Protein AF-A0AAW8KCM6-F1 (afdb_monomer)

Radius of gyration: 14.5 Å; Cα contacts (8 Å, |Δi|>4): 116; chains: 1; bounding box: 32×34×33 Å

pLDDT: mean 93.36, std 3.87, range [77.88, 97.56]

Nearest PDB structures (foldseek):
  8psa-assembly1_A  TM=3.361E-01  e=7.767E+00  Saccharomyces cerevisiae
  7bc4-assembly1_A  TM=2.229E-01  e=7.767E+00  Komagataella phaffii GS115

Mean predicted aligned error: 3.53 Å

Foldseek 3Di:
DVCVQQVHDLVCCVDPVRADPAFQKDFDQDDDPPDGDGDIAAGAPGSPGGSVVVVVCVVVVCVPDDDWDKDWDPDPVTDIDID

Sequence (83 aa):
MMLLFAGMPVDGIAAYPFTPDHIDGMVVKSKFDTYDIDGFLLPNIGGHIGGDISAGLISTRLYDFDGNAMLIDIGTNGEIVLK

Solven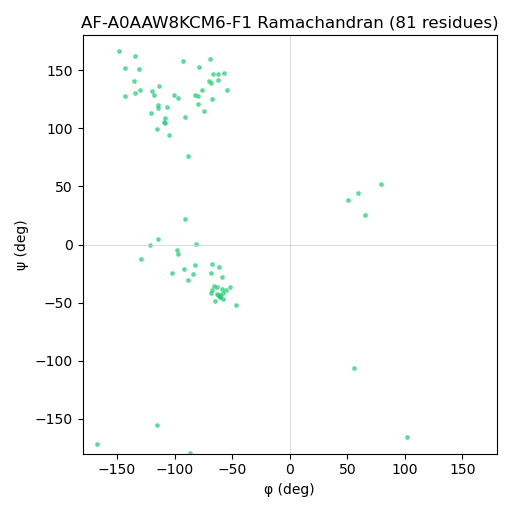t-accessible surface area (backbone atoms only — not comparable to full-atom values): 5228 Å² total; per-residue (Å²): 110,69,43,66,76,70,74,44,83,57,63,32,49,73,40,91,89,34,56,49,94,74,41,72,58,44,80,43,81,47,73,60,92,91,43,80,42,81,47,73,49,60,33,31,82,48,59,89,40,45,28,68,56,46,47,50,42,64,76,67,41,58,90,73,51,89,67,80,48,74,50,75,46,91,60,96,84,53,51,73,49,82,86

Structure (mmCIF, N/CA/C/O backbone):
data_AF-A0AAW8KCM6-F1
#
_entry.id   AF-A0AAW8KCM6-F1
#
loop_
_atom_site.group_PDB
_atom_site.id
_atom_site.type_symbol
_atom_site.label_atom_id
_atom_site.label_alt_id
_atom_site.label_comp_id
_atom_site.label_asym_id
_atom_site.label_entity_id
_atom_site.label_seq_id
_atom_site.pdbx_PDB_ins_code
_atom_site.Cartn_x
_atom_site.Cartn_y
_atom_site.Cartn_z
_atom_site.occupancy
_atom_site.B_iso_or_equiv
_atom_site.auth_seq_id
_atom_site.auth_comp_id
_atom_site.auth_asym_id
_atom_site.auth_atom_id
_atom_site.pdbx_PDB_model_num
ATOM 1 N N . MET A 1 1 ? 4.208 0.206 -5.857 1.00 89.50 1 MET A N 1
ATOM 2 C CA . MET A 1 1 ? 4.763 -1.128 -6.192 1.00 89.50 1 MET A CA 1
ATOM 3 C C . MET A 1 1 ? 4.021 -1.802 -7.346 1.00 89.50 1 MET A C 1
ATOM 5 O O . MET A 1 1 ? 4.671 -2.172 -8.313 1.00 89.50 1 MET A O 1
ATOM 9 N N . MET A 1 2 ? 2.686 -1.918 -7.282 1.00 92.31 2 MET A N 1
ATOM 10 C CA . MET A 1 2 ? 1.864 -2.603 -8.297 1.00 92.31 2 MET A CA 1
ATOM 11 C C . MET A 1 2 ? 2.196 -2.224 -9.753 1.00 92.31 2 MET A C 1
ATOM 13 O O . MET A 1 2 ? 2.487 -3.107 -10.550 1.00 92.31 2 MET A O 1
ATOM 17 N N . LEU A 1 3 ? 2.220 -0.925 -10.080 1.00 92.69 3 LEU A N 1
ATOM 18 C CA . LEU A 1 3 ? 2.480 -0.445 -11.446 1.00 92.69 3 LEU A CA 1
ATOM 19 C C . LEU A 1 3 ? 3.857 -0.875 -11.972 1.00 92.69 3 LEU A C 1
ATOM 21 O O . LEU A 1 3 ? 3.950 -1.404 -13.074 1.00 92.69 3 LEU A O 1
ATOM 25 N N . LEU A 1 4 ? 4.911 -0.733 -11.156 1.00 91.62 4 LEU A N 1
ATOM 26 C CA . LEU A 1 4 ? 6.262 -1.184 -11.515 1.00 91.62 4 LEU A CA 1
ATOM 27 C C . LEU A 1 4 ? 6.304 -2.693 -11.768 1.00 91.62 4 LEU A C 1
ATOM 29 O O . LEU A 1 4 ? 6.878 -3.133 -12.758 1.00 91.62 4 LEU A O 1
ATOM 33 N N . PHE A 1 5 ? 5.678 -3.479 -10.888 1.00 89.69 5 PHE A N 1
ATOM 34 C CA . PHE A 1 5 ? 5.627 -4.932 -11.033 1.00 89.69 5 PHE A CA 1
ATOM 35 C C . PHE A 1 5 ? 4.872 -5.362 -12.302 1.00 89.69 5 PHE A C 1
ATOM 37 O O . PHE A 1 5 ? 5.274 -6.314 -12.966 1.00 89.69 5 PHE A O 1
ATOM 44 N N . ALA A 1 6 ? 3.810 -4.641 -12.666 1.00 89.75 6 ALA A N 1
ATOM 45 C CA . ALA A 1 6 ? 3.021 -4.881 -13.871 1.00 89.75 6 ALA A CA 1
ATOM 46 C C . ALA A 1 6 ? 3.638 -4.286 -15.156 1.00 89.75 6 ALA A C 1
ATOM 48 O O . ALA A 1 6 ? 3.046 -4.411 -16.225 1.00 89.75 6 ALA A O 1
ATOM 49 N N . GLY A 1 7 ? 4.801 -3.624 -15.075 1.00 89.69 7 GLY A N 1
ATOM 50 C CA . GLY A 1 7 ? 5.424 -2.952 -16.221 1.00 89.69 7 GLY A CA 1
ATOM 51 C C . GLY A 1 7 ? 4.619 -1.761 -16.758 1.00 89.69 7 GLY A C 1
ATOM 52 O O . GLY A 1 7 ? 4.726 -1.434 -17.938 1.00 89.69 7 GLY A O 1
ATOM 53 N N . MET A 1 8 ? 3.795 -1.136 -15.915 1.00 91.31 8 MET A N 1
ATOM 54 C CA . MET A 1 8 ? 2.947 0.004 -16.265 1.00 91.31 8 MET A CA 1
ATOM 55 C C . MET A 1 8 ? 3.640 1.348 -15.979 1.00 91.31 8 MET A C 1
ATOM 57 O O . MET A 1 8 ? 4.542 1.407 -15.134 1.00 91.31 8 MET A O 1
ATOM 61 N N . PRO A 1 9 ? 3.212 2.438 -16.645 1.00 93.88 9 PRO A N 1
ATOM 62 C CA . PRO A 1 9 ? 3.712 3.781 -16.364 1.00 93.88 9 PRO A CA 1
ATOM 63 C C . PRO A 1 9 ? 3.508 4.191 -14.897 1.00 93.88 9 PRO A C 1
ATOM 65 O O . PRO A 1 9 ? 2.548 3.784 -14.242 1.00 93.88 9 PRO A O 1
ATOM 68 N N . VAL A 1 10 ? 4.437 4.994 -14.372 1.00 95.19 10 VAL A N 1
ATOM 69 C CA . VAL A 1 10 ? 4.439 5.474 -12.973 1.00 95.19 10 VAL A CA 1
ATOM 70 C C . VAL A 1 10 ? 4.421 6.997 -12.862 1.00 95.19 10 VAL A C 1
ATOM 72 O O . VAL A 1 10 ? 4.413 7.542 -11.762 1.00 95.19 10 VAL A O 1
ATOM 75 N N . ASP A 1 11 ? 4.410 7.710 -13.981 1.00 95.25 11 ASP A N 1
ATOM 76 C CA . ASP A 1 11 ? 4.339 9.171 -14.018 1.00 95.25 11 ASP A CA 1
ATOM 77 C C . ASP A 1 11 ? 3.078 9.698 -13.318 1.00 95.25 11 ASP A C 1
ATOM 79 O O . ASP A 1 11 ? 3.172 10.644 -12.533 1.00 95.25 11 ASP A O 1
ATOM 83 N N . GLY A 1 12 ? 1.945 9.004 -13.477 1.00 94.19 12 GLY A N 1
ATOM 84 C CA . GLY A 1 12 ? 0.689 9.331 -12.803 1.00 94.19 12 GLY A CA 1
ATOM 85 C C . GLY A 1 12 ? 0.765 9.324 -11.271 1.00 94.19 12 GLY A C 1
ATOM 86 O O . GLY A 1 12 ? 0.046 10.084 -10.633 1.00 94.19 12 GLY A O 1
ATOM 87 N N . ILE A 1 13 ? 1.658 8.538 -10.651 1.00 94.50 13 ILE A N 1
ATOM 88 C CA . ILE A 1 13 ? 1.879 8.591 -9.189 1.00 94.50 13 ILE A CA 1
ATOM 89 C C . ILE A 1 13 ? 2.986 9.567 -8.784 1.00 94.50 13 ILE A C 1
ATOM 91 O O . ILE A 1 13 ? 3.027 9.993 -7.636 1.00 94.50 13 ILE A O 1
ATOM 95 N N . ALA A 1 14 ? 3.888 9.921 -9.700 1.00 93.62 14 ALA A N 1
ATOM 96 C CA . ALA A 1 14 ? 5.079 10.707 -9.393 1.00 93.62 14 ALA A CA 1
ATOM 97 C C . ALA A 1 14 ? 4.826 12.223 -9.364 1.00 93.62 14 ALA A C 1
ATOM 99 O O . ALA A 1 14 ? 5.569 12.954 -8.708 1.00 93.62 14 ALA A O 1
ATOM 100 N N . ALA A 1 15 ? 3.803 12.709 -10.072 1.00 92.19 15 ALA A N 1
ATOM 101 C CA . ALA A 1 15 ? 3.530 14.136 -10.215 1.00 92.19 15 ALA A CA 1
ATOM 102 C C . ALA A 1 15 ? 2.067 14.483 -9.923 1.00 92.19 15 ALA A C 1
ATOM 104 O O . ALA A 1 15 ? 1.164 13.685 -10.162 1.00 92.19 15 ALA A O 1
ATOM 105 N N . TYR A 1 16 ? 1.830 15.707 -9.441 1.00 94.00 16 TYR A N 1
ATOM 106 C CA . TYR A 1 16 ? 0.482 16.254 -9.273 1.00 94.00 16 TYR A CA 1
ATOM 107 C C . TYR A 1 16 ? -0.293 16.183 -10.608 1.00 94.00 16 TYR A C 1
ATOM 109 O O . TYR A 1 16 ? 0.264 16.590 -11.630 1.00 94.00 16 TYR A O 1
ATOM 117 N N . PRO A 1 17 ? -1.558 15.713 -10.629 1.00 93.38 17 PRO A N 1
ATOM 118 C CA . PRO A 1 17 ? -2.460 15.503 -9.488 1.00 93.38 17 PRO A CA 1
ATOM 119 C C . PRO A 1 17 ? -2.417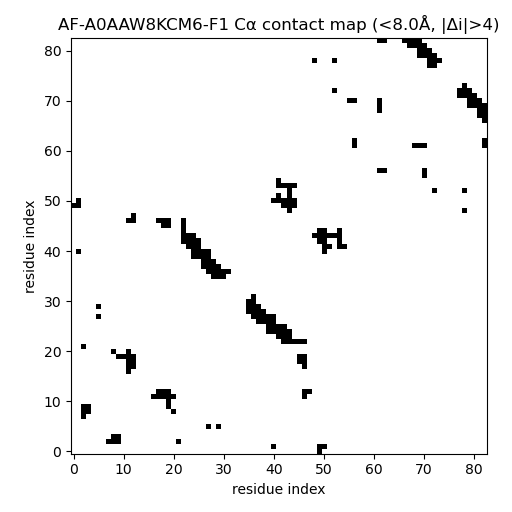 14.110 -8.828 1.00 93.38 17 PRO A C 1
ATOM 121 O O . PRO A 1 17 ? -3.359 13.746 -8.129 1.00 93.38 17 PRO A O 1
ATOM 124 N N . PHE A 1 18 ? -1.334 13.346 -8.993 1.00 93.44 18 PHE A N 1
ATOM 125 C CA . PHE A 1 18 ? -1.123 12.024 -8.383 1.00 93.44 18 PHE A CA 1
ATOM 126 C C . PHE A 1 18 ? -2.204 11.007 -8.771 1.00 93.44 18 PHE A C 1
ATOM 128 O O . PHE A 1 18 ? -2.760 10.295 -7.932 1.00 93.44 18 PHE A O 1
ATOM 135 N N . THR A 1 19 ? -2.541 10.987 -10.059 1.00 94.00 19 THR A N 1
ATOM 136 C CA . THR A 1 19 ? -3.577 10.139 -10.646 1.00 94.00 19 THR A CA 1
ATOM 137 C C . THR A 1 19 ? -2.936 8.988 -11.432 1.00 94.00 19 THR A C 1
ATOM 139 O O . THR A 1 19 ? -2.574 9.182 -12.589 1.00 94.00 19 THR A O 1
ATOM 142 N N . PRO A 1 20 ? -2.748 7.801 -10.825 1.00 93.06 20 PRO A N 1
ATOM 143 C CA . PRO A 1 20 ? -2.300 6.609 -11.550 1.00 93.06 20 PRO A CA 1
ATOM 144 C C . PRO A 1 20 ? -3.292 6.180 -12.636 1.00 93.06 20 PRO A C 1
ATOM 146 O O . PRO A 1 20 ? -4.502 6.231 -12.424 1.00 93.06 20 PRO A O 1
ATOM 149 N N . ASP A 1 21 ? -2.771 5.626 -13.731 1.00 89.38 21 ASP A N 1
ATOM 150 C CA . ASP A 1 21 ? -3.582 5.059 -14.820 1.00 89.38 21 ASP A CA 1
ATOM 151 C C . ASP A 1 21 ? -4.338 3.785 -14.415 1.00 89.38 21 ASP A C 1
ATOM 153 O O . ASP A 1 21 ? -5.345 3.429 -15.027 1.00 89.38 21 ASP A O 1
ATOM 157 N N . HIS A 1 22 ? -3.843 3.070 -13.401 1.00 92.88 22 HIS A N 1
ATOM 158 C CA . HIS A 1 22 ? -4.441 1.823 -12.947 1.00 92.88 22 HIS A CA 1
ATOM 159 C C . HIS A 1 22 ? -4.360 1.665 -11.428 1.00 92.88 22 HIS A C 1
ATOM 161 O O . HIS A 1 22 ? -3.285 1.754 -10.830 1.00 92.88 22 HIS A O 1
ATOM 167 N N . ILE A 1 23 ? -5.507 1.388 -10.811 1.00 94.94 23 ILE A N 1
ATOM 168 C CA . ILE A 1 23 ? -5.627 1.086 -9.376 1.00 94.94 23 ILE A CA 1
ATOM 169 C C . ILE A 1 23 ? -6.420 -0.191 -9.102 1.00 94.94 23 ILE A C 1
ATOM 171 O O . ILE A 1 23 ? -6.372 -0.694 -7.985 1.00 94.94 23 ILE A O 1
ATOM 175 N N . ASP A 1 24 ? -7.112 -0.734 -10.100 1.00 96.06 24 ASP A N 1
ATOM 176 C CA . ASP A 1 24 ? -7.914 -1.939 -9.935 1.00 96.06 24 ASP A CA 1
ATOM 177 C C . ASP A 1 24 ? -7.043 -3.183 -9.710 1.00 96.06 24 ASP A C 1
ATOM 179 O O . ASP A 1 24 ? -5.852 -3.227 -10.028 1.00 96.06 24 ASP A O 1
ATOM 183 N N . GLY A 1 25 ? -7.659 -4.216 -9.133 1.00 94.94 25 GLY A N 1
ATOM 184 C CA . GLY A 1 25 ? -7.015 -5.514 -8.976 1.00 94.94 25 GLY A CA 1
ATOM 185 C C . GLY A 1 25 ? -6.853 -6.191 -10.335 1.00 94.94 25 GLY A C 1
ATOM 186 O O . GLY A 1 25 ? -7.755 -6.142 -11.172 1.00 94.94 25 GLY A O 1
ATOM 187 N N . MET A 1 26 ? -5.717 -6.851 -10.552 1.00 93.56 26 MET A N 1
ATOM 188 C CA . MET A 1 26 ? -5.373 -7.424 -11.855 1.00 93.56 26 MET A CA 1
ATOM 189 C C . MET A 1 26 ? -4.817 -8.839 -11.737 1.00 93.56 26 MET A C 1
ATOM 191 O O . MET A 1 26 ? -4.020 -9.146 -10.851 1.00 93.56 26 MET A O 1
ATOM 195 N N . VAL A 1 27 ? -5.208 -9.702 -12.675 1.00 93.50 27 VAL A N 1
ATOM 196 C CA . VAL A 1 27 ? -4.548 -10.995 -12.878 1.00 93.50 27 VAL A CA 1
ATOM 197 C C . VAL A 1 27 ? -3.280 -10.746 -13.682 1.00 93.50 27 VAL A C 1
ATOM 199 O O . VAL A 1 27 ? -3.320 -10.127 -14.745 1.00 93.50 27 VAL A O 1
ATOM 202 N N . VAL A 1 28 ? -2.159 -11.244 -13.181 1.00 90.06 28 VAL A N 1
ATOM 203 C CA . VAL A 1 28 ? -0.851 -11.114 -13.807 1.00 90.06 28 VAL A CA 1
ATOM 204 C C . VAL A 1 28 ? -0.279 -12.481 -14.119 1.00 90.06 28 VAL A C 1
ATOM 206 O O . VAL A 1 28 ? -0.224 -13.366 -13.268 1.00 90.06 28 VAL A O 1
ATOM 209 N N . LYS A 1 29 ? 0.196 -12.609 -15.356 1.00 90.44 29 LYS A N 1
ATOM 210 C CA . LYS A 1 29 ? 1.125 -13.655 -15.764 1.00 90.44 29 LYS A CA 1
ATOM 211 C C . LYS A 1 29 ? 2.453 -12.983 -16.018 1.00 90.44 29 LYS A C 1
ATOM 213 O O . LYS A 1 29 ? 2.596 -12.248 -16.991 1.00 90.44 29 LYS A O 1
ATOM 218 N N . SER A 1 30 ? 3.382 -13.172 -15.099 1.00 83.06 30 SER A N 1
ATOM 219 C CA . SER A 1 30 ? 4.673 -12.503 -15.134 1.00 83.06 30 SER A CA 1
ATOM 220 C C . SER A 1 30 ? 5.785 -13.493 -14.854 1.00 83.06 30 SER A C 1
ATOM 222 O O . SER A 1 30 ? 5.553 -14.574 -14.318 1.00 83.06 30 SER A O 1
ATOM 224 N N . LYS A 1 31 ? 7.004 -13.112 -15.214 1.00 81.88 31 LYS A N 1
ATOM 225 C CA . LYS A 1 31 ? 8.202 -13.858 -14.866 1.00 81.88 31 LYS A CA 1
ATOM 226 C C . LYS A 1 31 ? 9.044 -13.005 -13.937 1.00 81.88 31 LYS A C 1
ATOM 228 O O . LYS A 1 31 ? 9.497 -11.930 -14.327 1.00 81.88 31 LYS A O 1
ATOM 233 N N . PHE A 1 32 ? 9.248 -13.482 -12.717 1.00 77.88 32 PHE A N 1
ATOM 234 C CA . PHE A 1 32 ? 10.145 -12.851 -11.761 1.00 77.88 32 PHE A CA 1
ATOM 235 C C . PHE A 1 32 ? 11.383 -13.727 -11.606 1.00 77.88 32 PHE A C 1
ATOM 237 O O . PHE A 1 32 ? 11.330 -14.789 -10.987 1.00 77.88 32 PHE A O 1
ATOM 244 N N . ASP A 1 33 ? 12.488 -13.288 -12.209 1.00 82.81 33 ASP A N 1
ATOM 245 C CA . ASP A 1 33 ? 13.731 -14.058 -12.308 1.00 82.81 33 ASP A CA 1
ATOM 246 C C . ASP A 1 33 ? 13.509 -15.440 -12.963 1.00 82.81 33 ASP A C 1
ATOM 248 O O . ASP A 1 33 ? 13.266 -15.531 -14.171 1.00 82.81 33 ASP A O 1
ATOM 252 N N . THR A 1 34 ? 13.549 -16.518 -12.179 1.00 87.75 34 THR A N 1
ATOM 25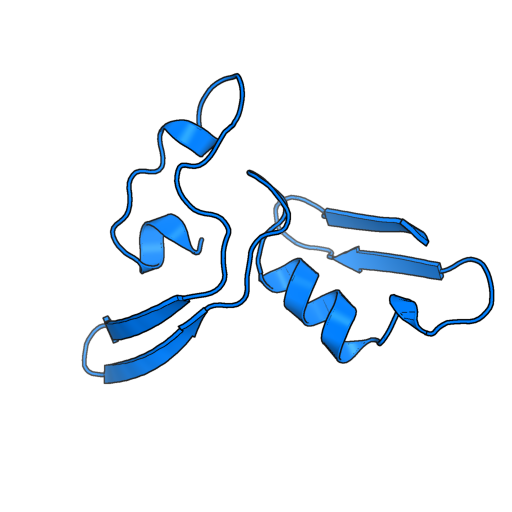3 C CA . THR A 1 34 ? 13.337 -17.896 -12.640 1.00 87.75 34 THR A CA 1
ATOM 254 C C . THR A 1 34 ? 11.917 -18.410 -12.398 1.00 87.75 34 THR A C 1
ATOM 256 O O . THR A 1 34 ? 11.588 -19.500 -12.862 1.00 87.75 34 THR A O 1
ATOM 259 N N . TYR A 1 35 ? 11.066 -17.630 -11.725 1.00 85.00 35 TYR A N 1
ATOM 260 C CA . TYR A 1 35 ? 9.712 -18.028 -11.357 1.00 85.00 35 TYR A CA 1
ATOM 261 C C . TYR A 1 35 ? 8.680 -17.505 -12.348 1.00 85.00 35 TYR A C 1
ATOM 263 O O . TYR A 1 35 ? 8.574 -16.297 -12.573 1.00 85.00 35 TYR A O 1
ATOM 271 N N . ASP A 1 36 ? 7.870 -18.420 -12.873 1.00 89.94 36 ASP A N 1
ATOM 272 C CA . ASP A 1 36 ? 6.620 -18.070 -13.534 1.00 89.94 36 ASP A CA 1
ATOM 273 C C . ASP A 1 36 ? 5.565 -17.799 -12.457 1.00 89.94 36 ASP A C 1
ATOM 275 O O . ASP A 1 36 ? 5.264 -18.647 -11.615 1.00 89.94 36 ASP A O 1
ATOM 279 N N . ILE A 1 37 ? 5.027 -16.586 -12.467 1.00 87.69 37 ILE A N 1
ATOM 280 C CA . ILE A 1 37 ? 4.002 -16.120 -11.543 1.00 87.69 37 ILE A CA 1
ATOM 281 C C . ILE A 1 37 ? 2.685 -16.057 -12.307 1.00 87.69 37 ILE A C 1
ATOM 283 O O . ILE A 1 37 ? 2.548 -15.273 -13.245 1.00 87.69 37 ILE A O 1
ATOM 287 N N . ASP A 1 38 ? 1.715 -16.849 -11.860 1.00 92.44 38 ASP A N 1
ATOM 288 C CA . ASP A 1 38 ? 0.294 -16.647 -12.143 1.00 92.44 38 ASP A CA 1
ATOM 289 C C . ASP A 1 38 ? -0.356 -16.184 -10.838 1.00 92.44 38 ASP A C 1
ATOM 291 O O . ASP A 1 38 ? -0.396 -16.927 -9.853 1.00 92.44 38 ASP A O 1
ATOM 295 N N . GLY A 1 39 ? -0.747 -14.915 -10.781 1.00 91.62 39 GLY A N 1
ATOM 296 C CA . GLY A 1 39 ? -1.138 -14.277 -9.532 1.00 91.62 39 GLY A CA 1
ATOM 297 C C . GLY A 1 39 ? -2.199 -13.207 -9.710 1.00 91.62 39 GLY A C 1
ATOM 298 O O . GLY A 1 39 ? -2.481 -12.747 -10.813 1.00 91.62 39 GLY A O 1
ATOM 299 N N . PHE A 1 40 ? -2.778 -12.794 -8.588 1.00 93.56 40 PHE A N 1
ATOM 300 C CA . PHE A 1 40 ? -3.703 -11.673 -8.520 1.00 93.56 40 PHE A CA 1
ATOM 301 C C . PHE A 1 40 ? -3.075 -10.561 -7.684 1.00 93.56 40 PHE A C 1
ATOM 303 O O . PHE A 1 40 ? -2.756 -10.768 -6.512 1.00 93.56 40 PHE A O 1
ATOM 310 N N . LEU A 1 41 ? -2.883 -9.389 -8.285 1.00 94.06 41 LEU A N 1
ATOM 311 C CA . LEU A 1 41 ? -2.493 -8.186 -7.562 1.00 94.06 41 LEU A CA 1
ATOM 312 C C . LEU A 1 41 ? -3.742 -7.558 -6.950 1.00 94.06 41 LEU A C 1
ATOM 314 O O . LEU A 1 41 ? -4.736 -7.336 -7.644 1.00 94.06 41 LEU A O 1
ATOM 318 N N . LEU A 1 42 ? -3.682 -7.277 -5.650 1.00 96.62 42 LEU A N 1
ATOM 319 C CA . LEU A 1 42 ? -4.767 -6.610 -4.939 1.00 96.62 42 LEU A CA 1
ATOM 320 C C . LEU A 1 42 ? -4.939 -5.167 -5.432 1.00 96.62 42 LEU A C 1
ATOM 322 O O . LEU A 1 42 ? -3.939 -4.523 -5.756 1.00 96.62 42 LEU A O 1
ATOM 326 N N . PRO A 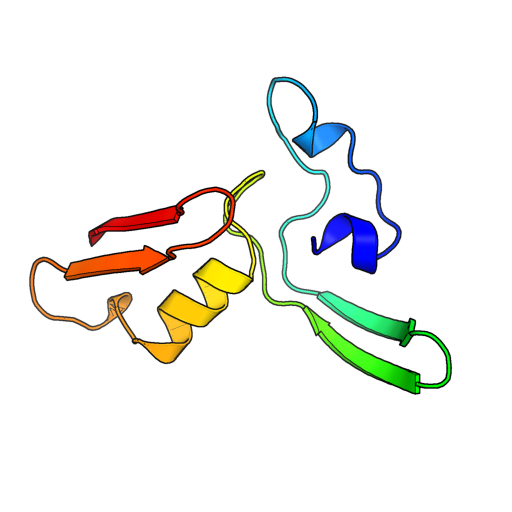1 43 ? -6.182 -4.650 -5.454 1.00 96.19 43 PRO A N 1
ATOM 327 C CA . PRO A 1 43 ? -6.443 -3.277 -5.865 1.00 96.19 43 PRO A CA 1
ATOM 328 C C . PRO A 1 43 ? -5.760 -2.284 -4.924 1.00 96.19 43 PRO A C 1
ATOM 330 O O . PRO A 1 43 ? -5.768 -2.462 -3.702 1.00 96.19 43 PRO A O 1
ATOM 333 N N . ASN A 1 44 ? -5.234 -1.206 -5.492 1.00 95.81 44 ASN A N 1
ATOM 334 C CA . ASN A 1 44 ? -4.860 -0.010 -4.750 1.00 95.81 44 ASN A CA 1
ATOM 335 C C . ASN A 1 44 ? -6.119 0.822 -4.444 1.00 95.81 44 ASN A C 1
ATOM 337 O O . ASN A 1 44 ? -7.087 0.811 -5.200 1.00 95.81 44 ASN A O 1
ATOM 341 N N . ILE A 1 45 ? -6.090 1.595 -3.360 1.00 93.88 45 ILE A N 1
ATOM 342 C CA . ILE A 1 45 ? -7.170 2.534 -3.002 1.00 93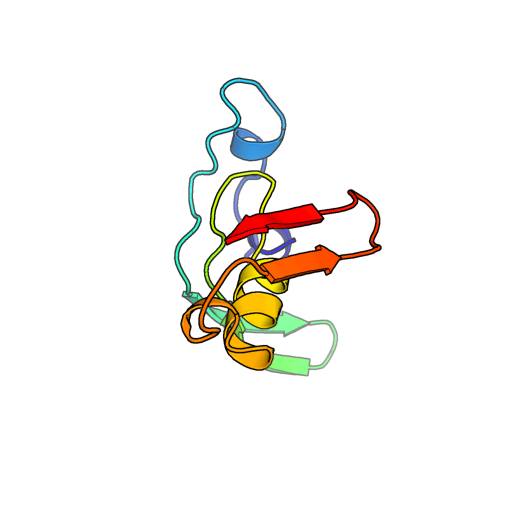.88 45 ILE A CA 1
ATOM 343 C C . ILE A 1 45 ? -6.938 3.903 -3.666 1.00 93.88 45 ILE A C 1
ATOM 345 O O . ILE A 1 45 ? -7.885 4.610 -4.003 1.00 93.88 45 ILE A O 1
ATOM 349 N N . GLY A 1 46 ? -5.677 4.284 -3.881 1.00 91.06 46 GLY A N 1
ATOM 350 C CA . GLY A 1 46 ? -5.294 5.531 -4.542 1.00 91.06 46 GLY A CA 1
ATOM 351 C C . GLY A 1 46 ? -3.815 5.545 -4.924 1.00 91.06 46 GLY A C 1
ATOM 352 O O . GLY A 1 46 ? -3.126 4.538 -4.780 1.00 91.06 46 GLY A O 1
ATOM 353 N N . GLY A 1 47 ? -3.304 6.692 -5.387 1.00 89.12 47 GLY A N 1
ATOM 354 C CA . GLY A 1 47 ? -1.924 6.805 -5.892 1.00 89.12 47 GLY A CA 1
ATOM 355 C C . GLY A 1 47 ? -0.841 6.347 -4.909 1.00 89.12 47 GLY A C 1
ATOM 356 O O . GLY A 1 47 ? 0.104 5.674 -5.312 1.00 89.12 47 GLY A O 1
ATOM 357 N N . HIS A 1 48 ? -1.016 6.654 -3.621 1.00 93.06 48 HIS A N 1
ATOM 358 C CA . HIS A 1 48 ? -0.066 6.319 -2.551 1.00 93.06 48 HIS A CA 1
ATOM 359 C C . HIS A 1 48 ? -0.622 5.322 -1.525 1.00 93.06 48 HIS A C 1
ATOM 361 O O . HIS A 1 48 ? 0.046 5.040 -0.540 1.00 93.06 48 HIS A O 1
ATOM 367 N N . ILE A 1 49 ? -1.835 4.800 -1.738 1.00 95.69 49 ILE A N 1
ATOM 368 C CA . ILE A 1 49 ? -2.460 3.814 -0.848 1.00 95.69 49 ILE A CA 1
ATOM 369 C C . ILE A 1 49 ? -2.605 2.518 -1.638 1.00 95.69 49 ILE A C 1
ATOM 371 O O . ILE A 1 49 ? -3.494 2.394 -2.487 1.00 95.69 49 ILE A O 1
ATOM 375 N N . GLY A 1 50 ? -1.671 1.598 -1.409 1.00 95.62 50 GLY A N 1
ATOM 376 C CA . GLY A 1 50 ? -1.482 0.403 -2.218 1.00 95.62 50 GLY A CA 1
ATOM 377 C C . GLY A 1 50 ? -2.341 -0.797 -1.817 1.00 95.62 50 GLY A C 1
ATOM 378 O O . GLY A 1 50 ? -3.146 -0.760 -0.885 1.00 95.62 50 GLY A O 1
ATOM 379 N N . GLY A 1 51 ? -2.150 -1.891 -2.555 1.00 96.25 51 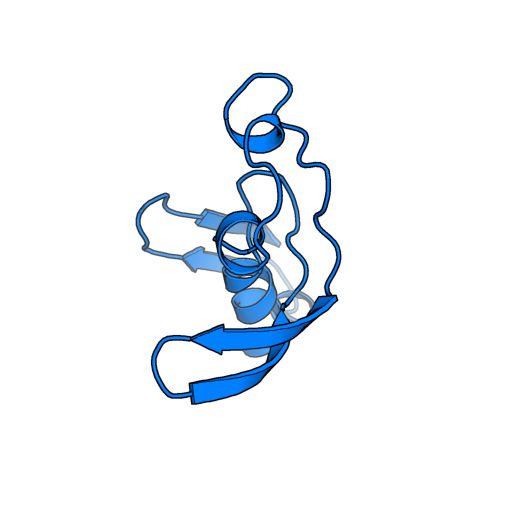GLY A N 1
ATOM 380 C CA . GLY A 1 51 ? -2.772 -3.184 -2.279 1.00 96.25 51 GLY A CA 1
ATOM 381 C C . GLY A 1 51 ? -2.293 -3.867 -0.992 1.00 96.25 51 GLY A C 1
ATOM 382 O O . GLY A 1 51 ? -2.979 -4.758 -0.501 1.00 96.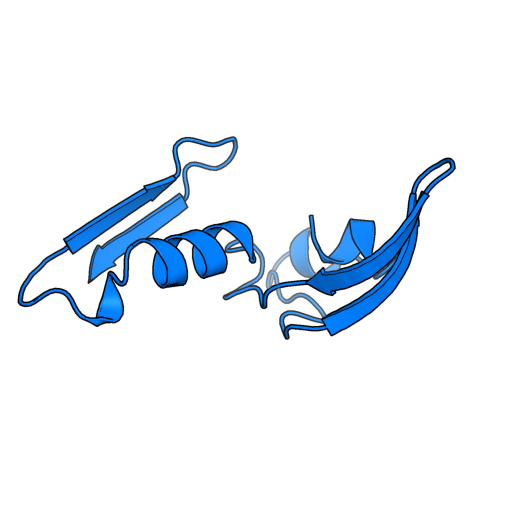25 51 GLY A O 1
ATOM 383 N N . ASP A 1 52 ? -1.167 -3.446 -0.417 1.00 95.75 52 ASP A N 1
ATOM 384 C CA . ASP A 1 52 ? -0.730 -3.785 0.945 1.00 95.75 52 ASP A CA 1
ATOM 385 C C . ASP A 1 52 ? -1.742 -3.313 1.997 1.00 95.75 52 ASP A C 1
ATOM 387 O O . ASP A 1 52 ? -2.156 -4.093 2.857 1.00 95.75 52 ASP A O 1
ATOM 391 N N . ILE A 1 53 ? -2.253 -2.091 1.854 1.00 97.56 53 ILE A N 1
ATOM 392 C CA . ILE A 1 53 ? -3.307 -1.564 2.726 1.00 97.56 53 ILE A CA 1
ATOM 393 C C . ILE A 1 53 ? -4.628 -2.293 2.493 1.00 97.56 53 ILE A C 1
ATOM 395 O O . ILE A 1 53 ? -5.297 -2.678 3.454 1.00 97.56 53 ILE A O 1
ATOM 399 N N . SER A 1 54 ? -4.981 -2.579 1.237 1.00 97.19 54 SER A N 1
ATOM 400 C CA . SER A 1 54 ? -6.139 -3.427 0.920 1.00 97.19 54 SER A CA 1
ATOM 401 C C . SER A 1 54 ? -6.023 -4.815 1.564 1.00 97.19 54 SER A C 1
ATOM 403 O O . SER A 1 54 ? -6.992 -5.311 2.143 1.00 97.19 54 SER A O 1
ATOM 405 N N . ALA A 1 55 ? -4.835 -5.430 1.537 1.00 97.19 55 ALA A N 1
ATOM 406 C CA . ALA A 1 55 ? -4.565 -6.698 2.214 1.00 97.19 55 ALA A CA 1
ATOM 407 C C . ALA A 1 55 ? -4.733 -6.574 3.735 1.00 97.19 55 ALA A C 1
ATOM 409 O O . ALA A 1 55 ? -5.353 -7.435 4.366 1.00 97.19 55 ALA A O 1
ATOM 410 N N . GLY A 1 56 ? -4.227 -5.490 4.326 1.00 96.94 56 GLY A N 1
ATOM 411 C CA . GLY A 1 56 ? -4.397 -5.164 5.740 1.00 96.94 56 GLY A CA 1
ATOM 412 C C . GLY A 1 56 ? -5.871 -5.057 6.136 1.00 96.94 56 GLY A C 1
ATOM 413 O O . GLY A 1 56 ? -6.306 -5.687 7.099 1.00 96.94 56 GLY A O 1
ATOM 414 N N . LEU A 1 57 ? -6.682 -4.343 5.355 1.00 97.19 57 LEU A N 1
ATOM 415 C CA . LEU A 1 57 ? -8.121 -4.212 5.604 1.00 97.19 57 LEU A CA 1
ATOM 416 C C . LEU A 1 57 ? -8.857 -5.551 5.516 1.00 97.19 57 LEU A C 1
ATOM 418 O O . LEU A 1 57 ? -9.691 -5.845 6.374 1.00 97.19 57 LEU A O 1
ATOM 422 N N . ILE A 1 58 ? -8.534 -6.382 4.520 1.00 96.75 58 ILE A N 1
ATOM 423 C CA . ILE A 1 58 ? -9.130 -7.717 4.360 1.00 96.75 58 ILE A CA 1
ATOM 424 C C . ILE A 1 58 ? -8.737 -8.633 5.521 1.00 96.75 58 ILE A C 1
ATOM 426 O O . ILE A 1 58 ? -9.603 -9.277 6.112 1.00 96.75 58 ILE A O 1
ATOM 430 N N . SER A 1 59 ? -7.446 -8.682 5.851 1.00 97.38 59 SER A N 1
ATOM 431 C CA . SER A 1 59 ? -6.900 -9.583 6.873 1.00 97.38 59 SER A CA 1
ATOM 432 C C . SER A 1 59 ? -7.378 -9.239 8.282 1.00 97.38 59 SER A C 1
ATOM 434 O O . SER A 1 59 ? -7.696 -10.139 9.057 1.00 97.38 59 SER A O 1
ATOM 436 N N . THR A 1 60 ? -7.480 -7.950 8.604 1.00 97.0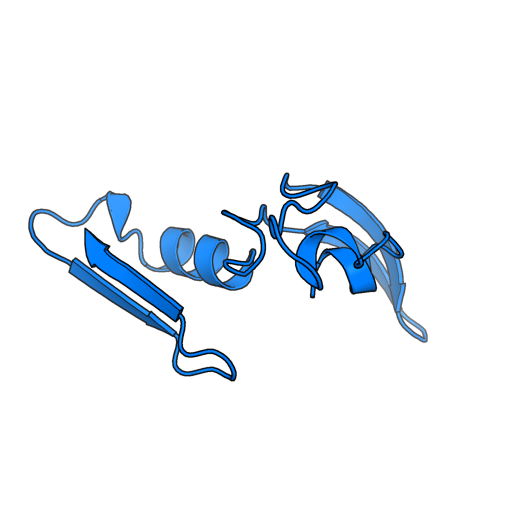0 60 THR A N 1
ATOM 437 C CA . THR A 1 60 ? -7.957 -7.481 9.914 1.00 97.00 60 THR A CA 1
ATOM 438 C C . THR A 1 60 ? -9.475 -7.444 10.022 1.00 97.00 60 THR A C 1
ATOM 440 O O . THR A 1 60 ? -9.999 -7.374 11.131 1.00 97.00 60 THR A O 1
ATOM 443 N N . ARG A 1 61 ? -10.185 -7.465 8.885 1.00 96.62 61 ARG A N 1
ATOM 444 C CA . ARG A 1 61 ? -11.626 -7.193 8.807 1.00 96.62 61 ARG A CA 1
ATOM 445 C C . ARG A 1 61 ? -12.004 -5.891 9.516 1.00 96.62 61 ARG A C 1
ATOM 447 O O . ARG A 1 61 ? -13.052 -5.809 10.150 1.00 96.62 61 ARG A O 1
ATOM 454 N N . LEU A 1 62 ? -11.162 -4.857 9.407 1.00 95.94 62 LEU A N 1
ATOM 455 C CA . LEU A 1 62 ? -11.387 -3.557 10.056 1.00 95.94 62 LEU A CA 1
ATOM 456 C C . LEU A 1 62 ? -12.790 -3.002 9.743 1.00 95.94 62 LEU A C 1
ATOM 458 O O . LEU A 1 62 ? -13.473 -2.452 10.607 1.00 95.94 62 LEU A O 1
ATOM 462 N N . TYR A 1 63 ? -13.260 -3.225 8.513 1.00 93.56 63 TYR A N 1
ATOM 463 C CA . TYR A 1 63 ? -14.586 -2.835 8.034 1.00 93.56 63 TYR A CA 1
ATOM 464 C C . TYR A 1 63 ? -15.756 -3.487 8.795 1.00 93.56 63 TYR A C 1
ATOM 466 O O . TYR A 1 63 ? -16.837 -2.903 8.817 1.00 93.56 63 TYR A O 1
ATOM 474 N N . ASP A 1 64 ? -15.543 -4.592 9.511 1.00 96.31 64 ASP A N 1
ATOM 475 C CA . ASP A 1 64 ? -16.559 -5.257 10.341 1.00 96.31 64 ASP A CA 1
ATOM 476 C C . ASP A 1 64 ? -16.486 -4.880 11.826 1.00 96.31 64 ASP A C 1
ATOM 478 O O . ASP A 1 64 ? -17.355 -5.264 12.599 1.00 96.31 64 ASP A O 1
ATOM 482 N N . PHE A 1 65 ? -15.456 -4.148 12.257 1.00 95.50 65 PHE A N 1
ATOM 483 C CA . PHE A 1 65 ? -15.290 -3.806 13.669 1.00 95.50 65 PHE A CA 1
ATOM 484 C C . PHE A 1 65 ? -16.382 -2.845 14.169 1.00 95.50 65 PHE A C 1
ATOM 486 O O . PHE A 1 65 ? -16.548 -1.758 13.619 1.00 95.50 65 PHE A O 1
ATOM 493 N N . ASP A 1 66 ? -17.105 -3.192 15.228 1.00 95.88 66 ASP A N 1
ATOM 494 C CA . ASP A 1 66 ? -18.084 -2.275 15.815 1.00 95.88 66 ASP A CA 1
ATOM 495 C C . ASP A 1 66 ? -17.382 -1.155 16.603 1.00 95.88 66 ASP A C 1
ATOM 497 O O . ASP A 1 66 ? -16.744 -1.394 17.628 1.00 95.88 66 ASP A O 1
ATOM 501 N N . GLY A 1 67 ? -17.519 0.087 16.131 1.00 95.69 67 GLY A N 1
ATOM 502 C CA . GLY A 1 67 ? -16.902 1.277 16.726 1.00 95.69 67 GLY A CA 1
ATOM 503 C C . GLY A 1 67 ? -15.658 1.768 15.983 1.00 95.69 67 GLY A C 1
ATOM 504 O O . GLY A 1 67 ? -15.405 1.386 14.841 1.00 95.69 67 GLY A O 1
ATOM 505 N N . ASN A 1 68 ? -14.895 2.646 16.639 1.00 96.69 68 ASN A N 1
ATOM 506 C CA . ASN A 1 68 ? -13.711 3.263 16.043 1.00 96.69 68 ASN A CA 1
ATOM 507 C C . ASN A 1 68 ? -12.548 2.275 16.025 1.00 96.69 68 ASN A C 1
ATOM 509 O O . ASN A 1 68 ? -12.222 1.672 17.052 1.00 96.69 68 ASN A O 1
ATOM 513 N N . ALA A 1 69 ? -11.878 2.171 14.883 1.00 96.62 69 ALA A N 1
ATOM 514 C CA . ALA A 1 69 ? -10.710 1.316 14.734 1.00 96.62 69 ALA A CA 1
ATOM 515 C C . ALA A 1 69 ? -9.664 1.966 13.830 1.00 96.62 69 ALA A C 1
ATOM 517 O O . ALA A 1 69 ? -9.989 2.753 12.943 1.00 96.62 69 ALA A O 1
ATOM 518 N N . MET A 1 70 ? -8.397 1.625 14.055 1.00 97.50 70 MET A N 1
ATOM 519 C CA . MET A 1 70 ? -7.282 2.159 13.284 1.00 97.50 70 MET A CA 1
ATOM 520 C C . MET A 1 70 ? -6.332 1.037 12.877 1.00 97.50 70 MET A C 1
ATOM 522 O O . MET A 1 70 ? -5.902 0.247 13.716 1.00 97.50 70 MET A O 1
ATOM 526 N N . LEU A 1 71 ? -5.991 1.004 11.592 1.00 97.50 71 LEU A N 1
ATOM 527 C CA . LEU A 1 71 ? -4.869 0.243 11.059 1.00 97.50 71 LEU A CA 1
ATOM 528 C C . LEU A 1 71 ? -3.705 1.211 10.842 1.00 97.50 71 LEU A C 1
ATOM 530 O O . LEU A 1 71 ? -3.884 2.242 10.196 1.00 97.50 71 LEU A O 1
ATOM 534 N N . ILE A 1 72 ? -2.532 0.874 11.374 1.00 97.31 72 ILE A N 1
ATOM 535 C CA . ILE A 1 72 ? -1.288 1.620 11.158 1.00 97.31 72 ILE A CA 1
ATOM 536 C C . ILE A 1 72 ? -0.293 0.660 10.513 1.00 97.31 72 ILE A C 1
ATOM 538 O O . ILE A 1 72 ? 0.129 -0.302 11.159 1.00 97.31 72 ILE A O 1
ATOM 542 N N . ASP A 1 73 ? 0.068 0.922 9.260 1.00 96.50 73 ASP A N 1
ATOM 543 C CA . ASP A 1 73 ? 1.153 0.225 8.577 1.00 96.50 73 ASP A CA 1
ATOM 544 C C . ASP A 1 73 ? 2.462 0.989 8.804 1.00 96.50 73 ASP A C 1
ATOM 546 O O . ASP A 1 73 ? 2.663 2.106 8.323 1.00 96.50 73 ASP A O 1
ATOM 550 N N . ILE A 1 74 ? 3.354 0.404 9.604 1.00 96.06 74 ILE A N 1
ATOM 551 C CA . ILE A 1 74 ? 4.655 0.997 9.920 1.00 96.06 74 ILE A CA 1
ATOM 552 C C . ILE A 1 74 ? 5.655 0.554 8.847 1.00 96.06 74 ILE A C 1
ATOM 554 O O . ILE A 1 74 ? 6.490 -0.326 9.066 1.00 96.06 74 ILE A O 1
ATOM 558 N N . GLY A 1 75 ? 5.542 1.181 7.679 1.00 91.81 75 GLY A N 1
ATOM 559 C CA . GLY A 1 75 ? 6.400 0.964 6.519 1.00 91.81 75 GLY A CA 1
ATOM 560 C C . GLY A 1 75 ? 7.228 2.192 6.138 1.00 9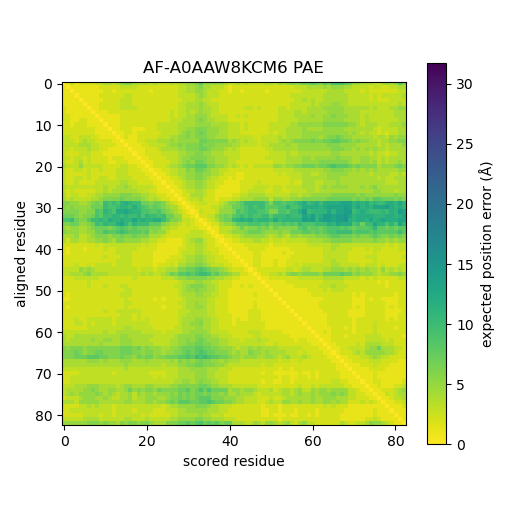1.81 75 GLY A C 1
ATOM 561 O O . GLY A 1 75 ? 7.517 3.068 6.953 1.00 91.81 75 GLY A O 1
ATOM 562 N N . THR A 1 76 ? 7.624 2.263 4.866 1.00 91.12 76 THR A N 1
ATOM 563 C CA . THR A 1 76 ? 8.379 3.405 4.326 1.00 91.12 76 THR A CA 1
ATOM 564 C C . THR A 1 76 ? 7.564 4.702 4.318 1.00 91.12 76 THR A C 1
ATOM 566 O O . THR A 1 76 ? 8.149 5.756 4.558 1.00 91.12 76 THR A O 1
ATOM 569 N N . ASN A 1 77 ? 6.248 4.646 4.069 1.00 92.06 77 ASN A N 1
ATOM 570 C CA . ASN A 1 77 ? 5.411 5.851 3.998 1.00 92.06 77 ASN A CA 1
ATOM 571 C C . ASN A 1 77 ? 4.570 6.084 5.264 1.00 92.06 77 ASN A C 1
ATOM 573 O O . ASN A 1 77 ? 4.247 7.235 5.550 1.00 92.06 77 ASN A O 1
ATOM 577 N N . GLY A 1 78 ? 4.258 5.038 6.039 1.00 93.69 78 GLY A N 1
ATOM 578 C CA . GLY A 1 78 ? 3.532 5.176 7.305 1.00 93.69 78 GLY A CA 1
ATOM 579 C C . GLY A 1 78 ? 2.027 5.344 7.099 1.00 93.69 78 GLY A C 1
ATOM 580 O O . GLY A 1 78 ? 1.430 6.315 7.564 1.00 93.69 78 GLY A O 1
ATOM 581 N N . GLU A 1 79 ? 1.420 4.438 6.343 1.00 97.06 79 GLU A N 1
ATOM 582 C CA . GLU A 1 79 ? 0.021 4.475 5.953 1.00 97.06 79 GLU A CA 1
ATOM 583 C C . GLU A 1 79 ? -0.913 4.242 7.156 1.00 97.06 79 GLU A C 1
ATOM 585 O O . GLU A 1 79 ? -0.682 3.385 8.011 1.00 97.06 79 GLU A O 1
ATOM 590 N N . ILE A 1 80 ? -2.008 5.005 7.221 1.00 96.81 80 ILE A N 1
ATOM 591 C CA . ILE A 1 80 ? -3.001 4.916 8.298 1.00 96.81 80 ILE A CA 1
ATOM 592 C C . ILE A 1 80 ? -4.394 4.803 7.687 1.00 96.81 80 ILE A C 1
ATOM 594 O O . ILE A 1 80 ? -4.764 5.597 6.821 1.00 96.81 80 ILE A O 1
ATOM 598 N N . VAL A 1 81 ? -5.193 3.861 8.190 1.00 96.94 81 VAL A N 1
ATOM 599 C CA . VAL A 1 81 ? -6.631 3.785 7.912 1.00 96.94 81 VAL A CA 1
ATOM 600 C C . VAL A 1 81 ? -7.404 3.950 9.211 1.00 96.94 81 VAL A C 1
ATOM 602 O O . VAL A 1 81 ? -7.142 3.246 10.184 1.00 96.94 81 VAL A O 1
ATOM 605 N N . LEU A 1 82 ? -8.370 4.867 9.211 1.00 96.69 82 LEU A N 1
ATOM 606 C CA . LEU A 1 82 ? -9.288 5.112 10.319 1.00 96.69 82 LEU A CA 1
ATOM 607 C C . LEU A 1 82 ? -10.710 4.720 9.905 1.00 96.69 82 LEU A C 1
ATOM 609 O O . LEU A 1 82 ? -11.141 5.061 8.802 1.00 96.69 82 LEU A O 1
ATOM 613 N N . LYS A 1 83 ? -11.416 4.033 10.801 1.00 92.12 83 LYS A N 1
ATOM 614 C CA . LYS A 1 83 ? -12.848 3.745 10.721 1.00 92.12 83 LYS A CA 1
ATOM 615 C C . LYS A 1 83 ? -13.607 4.546 11.769 1.00 92.12 83 LYS A C 1
ATOM 617 O O . LYS A 1 83 ? -13.143 4.542 12.936 1.00 92.12 83 LYS A O 1
#

Secondary structure (DSSP, 8-state):
-HHHHTT---HHHHSTT---S--S-EEEEEEETTEEEEEEEPPPSBTTB-HHHHHHHHHHTGGG-SS--EEE--SSS--EEE-